Protein AF-A0A182JZA8-F1 (afdb_monomer_lite)

Radius of gyration: 15.11 Å; chains: 1; bounding box: 39×51×24 Å

Organism: NCBI:txid43041

Structure (mmCIF, N/CA/C/O backbone):
data_AF-A0A182JZA8-F1
#
_entry.id   AF-A0A182JZA8-F1
#
loop_
_atom_site.group_PDB
_atom_site.id
_atom_site.type_symbol
_atom_site.label_atom_id
_atom_site.label_alt_id
_atom_site.label_comp_id
_atom_site.label_asym_id
_atom_site.label_entity_id
_atom_site.label_seq_id
_atom_site.pdbx_PDB_ins_code
_atom_site.Cartn_x
_atom_site.Cartn_y
_atom_site.Cartn_z
_atom_site.occupancy
_atom_site.B_iso_or_equiv
_atom_site.auth_seq_id
_atom_site.auth_comp_id
_atom_site.auth_asym_id
_atom_site.auth_atom_id
_atom_site.pdbx_PDB_model_num
ATOM 1 N N . MET A 1 1 ? 7.716 -41.927 -3.309 1.00 45.81 1 MET A N 1
ATOM 2 C CA . MET A 1 1 ? 7.358 -40.690 -4.034 1.00 45.81 1 MET A CA 1
ATOM 3 C C . MET A 1 1 ? 6.932 -39.650 -3.012 1.00 45.81 1 MET A C 1
ATOM 5 O O . MET A 1 1 ? 5.938 -39.854 -2.330 1.00 45.81 1 MET A O 1
ATOM 9 N N . PHE A 1 2 ? 7.755 -38.624 -2.819 1.00 50.25 2 PHE A N 1
ATOM 10 C CA . PHE A 1 2 ? 7.578 -37.602 -1.786 1.00 50.25 2 PHE A CA 1
ATOM 11 C C . PHE A 1 2 ? 6.461 -36.615 -2.162 1.00 50.25 2 PHE A C 1
ATOM 13 O O . PHE A 1 2 ? 6.322 -36.300 -3.346 1.00 50.25 2 PHE A O 1
ATOM 20 N N . PRO A 1 3 ? 5.685 -36.091 -1.199 1.00 53.81 3 PRO A N 1
ATOM 21 C CA . PRO A 1 3 ? 4.770 -34.991 -1.457 1.00 53.81 3 PRO A CA 1
ATOM 22 C C . PRO A 1 3 ? 5.563 -33.680 -1.554 1.00 53.81 3 PRO A C 1
ATOM 24 O O . PRO A 1 3 ? 5.739 -32.989 -0.555 1.00 53.81 3 PRO A O 1
ATOM 27 N N . ASP A 1 4 ? 6.027 -33.299 -2.745 1.00 53.91 4 ASP A N 1
ATOM 28 C CA . ASP A 1 4 ? 6.525 -31.934 -2.975 1.00 53.91 4 ASP A CA 1
ATOM 29 C C . ASP A 1 4 ? 5.341 -30.971 -3.187 1.00 53.91 4 ASP A C 1
ATOM 31 O O . ASP A 1 4 ? 5.064 -30.482 -4.275 1.00 53.91 4 ASP A O 1
ATOM 35 N N . ARG A 1 5 ? 4.573 -30.742 -2.114 1.00 59.31 5 ARG A N 1
ATOM 36 C CA . ARG A 1 5 ? 3.655 -29.594 -1.977 1.00 59.31 5 ARG A CA 1
ATOM 37 C C . ARG A 1 5 ? 4.353 -28.521 -1.147 1.00 59.31 5 ARG A C 1
ATOM 39 O O . ARG A 1 5 ? 3.813 -28.044 -0.149 1.00 59.31 5 ARG A O 1
ATOM 46 N N . SER A 1 6 ? 5.595 -28.211 -1.506 1.00 55.53 6 SER A N 1
ATOM 47 C CA . SER A 1 6 ? 6.457 -27.269 -0.803 1.00 55.53 6 SER A CA 1
ATOM 48 C C . SER A 1 6 ? 5.949 -25.839 -1.002 1.00 55.53 6 SER A C 1
ATOM 50 O O . SER A 1 6 ? 6.403 -25.095 -1.857 1.00 55.53 6 SER A O 1
ATOM 52 N N . ASN A 1 7 ? 4.985 -25.485 -0.148 1.00 54.31 7 ASN A N 1
ATOM 53 C CA . ASN A 1 7 ? 4.805 -24.168 0.447 1.00 54.31 7 ASN A CA 1
ATOM 54 C C . ASN A 1 7 ? 4.729 -22.998 -0.561 1.00 54.31 7 ASN A C 1
ATOM 56 O O . ASN A 1 7 ? 5.777 -22.522 -1.009 1.00 54.31 7 ASN A O 1
ATOM 60 N N . PRO A 1 8 ? 3.531 -22.449 -0.879 1.00 56.06 8 PRO A N 1
ATOM 61 C CA . PRO A 1 8 ? 3.488 -21.154 -1.554 1.00 56.06 8 PRO A CA 1
ATOM 62 C C . PRO A 1 8 ? 4.371 -20.187 -0.751 1.00 56.06 8 PRO A C 1
ATOM 64 O O . PRO A 1 8 ? 4.390 -20.286 0.482 1.00 56.06 8 PRO A O 1
ATOM 67 N N . PRO A 1 9 ? 5.151 -19.294 -1.395 1.00 58.44 9 PRO A N 1
ATOM 68 C CA . PRO A 1 9 ? 5.950 -18.328 -0.649 1.00 58.44 9 PRO A CA 1
ATOM 69 C C . PRO A 1 9 ? 5.006 -17.692 0.367 1.00 58.44 9 PRO A C 1
ATOM 71 O O . PRO A 1 9 ? 3.930 -17.263 -0.035 1.00 58.44 9 PRO A O 1
ATOM 74 N N . PHE A 1 10 ? 5.359 -17.710 1.656 1.00 55.28 10 PHE A N 1
ATOM 75 C CA . PHE A 1 10 ? 4.499 -17.430 2.823 1.00 55.28 10 PHE A CA 1
ATOM 76 C C . PHE A 1 10 ? 3.660 -16.116 2.775 1.00 55.28 10 PHE A C 1
ATOM 78 O O . PHE A 1 10 ? 2.953 -15.804 3.729 1.00 55.28 10 PHE A O 1
ATOM 85 N N . GLY A 1 11 ? 3.699 -15.336 1.686 1.00 54.94 11 GLY A N 1
ATOM 86 C CA . GLY A 1 11 ? 2.846 -14.177 1.394 1.00 54.94 11 GLY A CA 1
ATOM 87 C C . GLY A 1 11 ? 1.936 -14.271 0.150 1.00 54.94 11 GLY A C 1
ATOM 88 O O . GLY A 1 11 ? 1.145 -13.350 -0.066 1.00 54.94 11 GLY A O 1
ATOM 89 N N . ALA A 1 12 ? 2.001 -15.336 -0.658 1.00 56.75 12 ALA A N 1
ATOM 90 C CA . ALA A 1 12 ? 1.106 -15.573 -1.796 1.00 56.75 12 ALA A CA 1
ATOM 91 C C . ALA A 1 12 ? -0.041 -16.477 -1.350 1.00 56.75 12 ALA A C 1
ATOM 93 O O . ALA A 1 12 ? -0.023 -17.695 -1.498 1.00 56.75 12 ALA A O 1
ATOM 94 N N . VAL A 1 13 ? -1.031 -15.861 -0.725 1.00 59.00 13 VAL A N 1
ATOM 95 C CA . VAL A 1 13 ? -2.250 -16.564 -0.348 1.00 59.00 13 VAL A CA 1
ATOM 96 C C . VAL A 1 13 ? -3.108 -16.573 -1.597 1.00 59.00 13 VAL A C 1
ATOM 98 O O . VAL A 1 13 ? -3.597 -15.517 -1.999 1.00 59.00 13 VAL A O 1
ATOM 101 N N . GLU A 1 14 ? -3.184 -17.732 -2.245 1.00 61.72 14 GLU A N 1
ATOM 102 C CA . GLU A 1 14 ? -3.952 -17.977 -3.466 1.00 61.72 14 GLU A CA 1
ATOM 103 C C . GLU A 1 14 ? -5.316 -17.260 -3.374 1.00 61.72 14 GLU A C 1
ATOM 105 O O . GLU A 1 14 ? -6.121 -17.551 -2.490 1.00 61.72 14 GLU A O 1
ATOM 110 N N . GLY A 1 15 ? -5.526 -16.234 -4.207 1.00 70.06 15 GLY A N 1
ATOM 111 C CA . GLY A 1 15 ? -6.780 -15.470 -4.266 1.00 70.06 15 GLY A CA 1
ATOM 112 C C . GLY A 1 15 ? -6.867 -14.163 -3.462 1.00 70.06 15 GLY A C 1
ATOM 113 O O . GLY A 1 15 ? -7.930 -13.548 -3.461 1.00 70.06 15 GLY A O 1
ATOM 114 N N . ARG A 1 16 ? -5.805 -13.687 -2.793 1.00 81.25 16 ARG A N 1
ATOM 115 C CA . ARG A 1 16 ? -5.794 -12.319 -2.228 1.00 81.25 16 ARG A CA 1
ATOM 116 C C . ARG A 1 16 ? -5.193 -11.311 -3.204 1.00 81.25 16 ARG A C 1
ATOM 118 O O . ARG A 1 16 ? -4.037 -11.438 -3.599 1.00 81.25 16 ARG A O 1
ATOM 125 N N . GLU A 1 17 ? -5.958 -10.269 -3.524 1.00 89.00 17 GLU A N 1
ATOM 126 C CA . GLU A 1 17 ? -5.520 -9.126 -4.326 1.00 89.00 17 GLU A CA 1
ATOM 127 C C . GLU A 1 17 ? -5.693 -7.808 -3.565 1.00 89.00 17 GLU A C 1
ATOM 129 O O . GLU A 1 17 ? -6.637 -7.607 -2.799 1.00 89.00 17 GLU A O 1
ATOM 134 N N . CYS A 1 18 ? -4.739 -6.897 -3.742 1.00 89.75 18 CYS A N 1
ATOM 135 C CA . CYS A 1 18 ? -4.847 -5.553 -3.195 1.00 89.75 18 CYS A CA 1
ATOM 136 C C . CYS A 1 18 ? -5.924 -4.773 -3.953 1.00 89.75 18 CYS A C 1
ATOM 138 O O . CYS A 1 18 ? -5.739 -4.498 -5.134 1.00 89.75 18 CYS A O 1
ATOM 140 N N . VAL A 1 19 ? -6.965 -4.298 -3.268 1.00 90.75 19 VAL A N 1
ATOM 141 C CA . VAL A 1 19 ? -8.042 -3.515 -3.909 1.00 90.75 19 VAL A CA 1
ATOM 142 C C . VAL A 1 19 ? -7.561 -2.188 -4.493 1.00 90.75 19 VAL A C 1
ATOM 144 O O . VAL A 1 19 ? -8.200 -1.620 -5.370 1.00 90.75 19 VAL A O 1
ATOM 147 N N . ASN A 1 20 ? -6.421 -1.673 -4.018 1.00 89.50 20 ASN A N 1
ATOM 148 C CA . ASN A 1 20 ? -5.858 -0.446 -4.557 1.00 89.50 20 ASN A CA 1
ATOM 149 C C . ASN A 1 20 ? -5.001 -0.696 -5.799 1.00 89.50 20 ASN A C 1
ATOM 151 O O . ASN A 1 20 ? -5.150 0.048 -6.749 1.00 89.50 20 ASN A O 1
ATOM 155 N N . CYS A 1 21 ? -4.114 -1.697 -5.816 1.00 87.81 21 CYS A N 1
ATOM 156 C CA . CYS A 1 21 ? -3.130 -1.856 -6.899 1.00 87.81 21 CYS A CA 1
ATOM 157 C C . CYS A 1 21 ? -3.149 -3.200 -7.635 1.00 87.81 21 CYS A C 1
ATOM 159 O O . CYS A 1 21 ? -2.298 -3.418 -8.496 1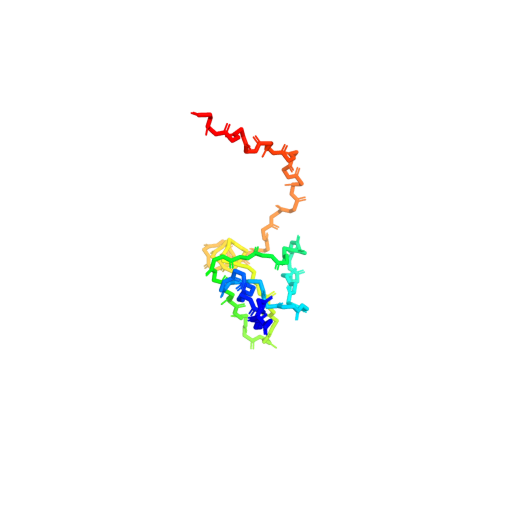.00 87.81 21 CYS A O 1
ATOM 161 N N . GLY A 1 22 ? -4.052 -4.112 -7.275 1.00 87.88 22 GLY A N 1
ATOM 162 C CA . GLY A 1 22 ? -4.140 -5.460 -7.842 1.00 87.88 22 GLY A CA 1
ATOM 163 C C . GLY A 1 22 ? -2.944 -6.361 -7.518 1.00 87.88 22 GLY A C 1
ATOM 164 O O . GLY A 1 22 ? -2.769 -7.401 -8.141 1.00 87.88 22 GLY A O 1
ATOM 165 N N . ALA A 1 23 ? -2.071 -5.974 -6.578 1.00 86.12 23 ALA A N 1
ATOM 166 C CA . ALA A 1 23 ? -0.946 -6.818 -6.186 1.00 86.12 23 ALA A CA 1
ATOM 167 C C . ALA A 1 23 ? -1.460 -8.125 -5.577 1.00 86.12 23 ALA A C 1
ATOM 169 O O . ALA A 1 23 ? -2.201 -8.085 -4.600 1.00 86.12 23 ALA A O 1
ATOM 170 N N . THR A 1 24 ? -1.018 -9.252 -6.132 1.00 86.50 24 THR A N 1
ATOM 171 C CA . THR A 1 24 ? -1.318 -10.616 -5.662 1.00 86.50 24 THR A CA 1
ATOM 172 C C . THR A 1 24 ? -0.223 -11.192 -4.761 1.00 86.50 24 THR A C 1
ATOM 174 O O . THR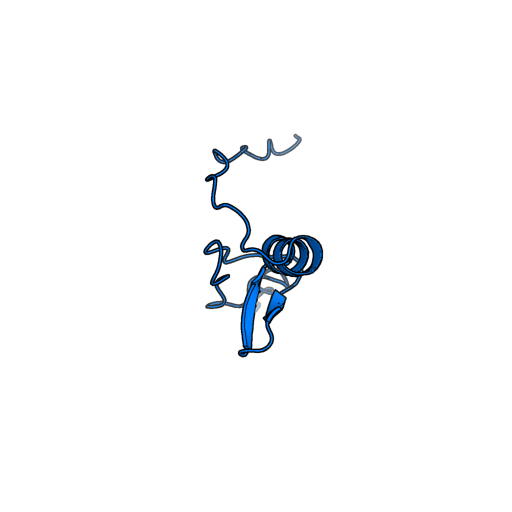 A 1 24 ? -0.362 -12.272 -4.197 1.00 86.50 24 THR A O 1
ATOM 177 N N . SER A 1 25 ? 0.885 -10.464 -4.606 1.00 81.50 25 SER A N 1
ATOM 178 C CA . SER A 1 25 ? 1.990 -10.807 -3.716 1.00 81.50 25 SER A CA 1
ATOM 179 C C . SER A 1 25 ? 2.418 -9.573 -2.934 1.00 81.50 25 SER A C 1
ATOM 181 O O . SER A 1 25 ? 2.554 -8.475 -3.480 1.00 81.50 25 SER A O 1
ATOM 183 N N . THR A 1 26 ? 2.598 -9.742 -1.630 1.00 84.94 26 THR A N 1
ATOM 184 C CA . THR A 1 26 ? 3.039 -8.688 -0.715 1.00 84.94 26 THR A CA 1
ATOM 185 C C . THR A 1 26 ? 3.692 -9.331 0.505 1.00 84.94 26 THR A C 1
ATOM 187 O O . THR A 1 26 ? 3.234 -10.385 0.945 1.00 84.94 26 THR A O 1
ATOM 190 N N . PRO A 1 27 ? 4.732 -8.714 1.095 1.00 85.81 27 PRO A N 1
ATOM 191 C CA . PRO A 1 27 ? 5.355 -9.236 2.314 1.00 85.81 27 PRO A CA 1
ATOM 192 C C . PRO A 1 27 ? 4.414 -9.195 3.526 1.00 85.81 27 PRO A C 1
ATOM 194 O O . PRO A 1 27 ? 4.574 -9.967 4.462 1.00 85.81 27 PRO A O 1
ATOM 197 N N . LEU A 1 28 ? 3.434 -8.286 3.516 1.00 87.62 28 LEU A N 1
ATOM 198 C CA . LEU A 1 28 ? 2.415 -8.172 4.553 1.00 87.62 28 LEU A CA 1
ATOM 199 C C . LEU A 1 28 ? 1.097 -7.714 3.931 1.00 87.62 28 LEU A C 1
ATOM 201 O O . LEU A 1 28 ? 1.066 -6.747 3.162 1.00 87.62 28 LEU A O 1
ATOM 205 N N . TRP A 1 29 ? 0.015 -8.401 4.276 1.00 89.50 29 TRP A N 1
ATOM 206 C CA . TRP A 1 29 ? -1.343 -7.975 3.959 1.00 89.50 29 TRP A CA 1
ATOM 207 C C . TRP A 1 29 ? -1.861 -7.065 5.067 1.00 89.50 29 TRP A C 1
ATOM 209 O O . TRP A 1 29 ? -1.743 -7.378 6.249 1.00 89.50 29 TRP A O 1
ATOM 219 N N . ARG A 1 30 ? -2.440 -5.933 4.680 1.00 92.06 30 ARG A N 1
ATOM 220 C CA . ARG A 1 30 ? -3.123 -4.995 5.572 1.00 92.06 30 ARG A CA 1
ATOM 221 C C . ARG A 1 30 ? -4.621 -5.037 5.284 1.00 92.06 30 ARG A C 1
ATOM 223 O O . ARG A 1 30 ? -5.022 -5.390 4.177 1.00 92.06 30 ARG A O 1
ATOM 230 N N . ARG A 1 31 ? -5.429 -4.674 6.278 1.00 90.69 31 ARG A N 1
ATOM 231 C CA . ARG A 1 31 ? -6.864 -4.425 6.118 1.00 90.69 31 ARG A CA 1
ATOM 232 C C . ARG A 1 31 ? -7.158 -2.974 6.452 1.00 90.69 31 ARG A C 1
ATOM 234 O O . ARG A 1 31 ? -6.541 -2.439 7.374 1.00 90.69 31 ARG A O 1
ATOM 241 N N . ASP A 1 32 ? -8.047 -2.344 5.700 1.00 85.12 32 ASP A N 1
ATOM 242 C CA . ASP A 1 32 ? -8.609 -1.053 6.091 1.00 85.12 32 ASP A CA 1
ATOM 243 C C . ASP A 1 32 ? -9.813 -1.241 7.038 1.00 85.12 32 ASP A C 1
ATOM 245 O O . ASP A 1 32 ? -10.190 -2.370 7.360 1.00 85.12 32 ASP A O 1
ATOM 249 N N . GLY A 1 33 ? -10.409 -0.136 7.499 1.00 84.00 33 GLY A N 1
ATOM 250 C CA . GLY A 1 33 ? -11.537 -0.154 8.440 1.00 84.00 33 GLY A CA 1
ATOM 251 C C . GLY A 1 33 ? -12.809 -0.825 7.907 1.00 84.00 33 GLY A C 1
ATOM 252 O O . GLY A 1 33 ? -13.636 -1.259 8.700 1.00 84.00 33 GLY A O 1
ATOM 253 N N . THR A 1 34 ? -12.948 -0.961 6.586 1.00 85.69 34 THR A N 1
ATOM 254 C CA . THR A 1 34 ? -14.053 -1.676 5.922 1.00 85.69 34 THR A CA 1
ATOM 255 C C . THR A 1 34 ? -13.744 -3.153 5.657 1.00 85.69 34 THR A C 1
ATOM 257 O O . THR A 1 34 ? -14.621 -3.913 5.257 1.00 85.69 34 THR A O 1
ATOM 260 N N . GLY A 1 35 ? -12.509 -3.592 5.925 1.00 85.38 35 GLY A N 1
ATOM 261 C CA . GLY A 1 35 ? -12.088 -4.983 5.791 1.00 85.38 35 GLY A CA 1
ATOM 262 C C . GLY A 1 35 ? -11.497 -5.364 4.430 1.00 85.38 35 GLY A C 1
ATOM 263 O O . GLY A 1 35 ? -11.150 -6.540 4.261 1.00 85.38 35 GLY A O 1
ATOM 264 N N . HIS A 1 36 ? -11.316 -4.422 3.494 1.00 89.31 36 HIS A N 1
ATOM 265 C CA . HIS A 1 36 ? -10.666 -4.704 2.216 1.00 89.31 36 HIS A CA 1
ATOM 266 C C . HIS A 1 36 ? -9.178 -5.006 2.384 1.00 89.31 36 HIS A C 1
ATOM 268 O O . HIS A 1 36 ? -8.487 -4.488 3.264 1.00 89.31 36 HIS A O 1
ATOM 274 N N . TYR A 1 37 ? -8.659 -5.852 1.495 1.00 91.00 37 TYR A N 1
ATOM 275 C CA . TYR A 1 37 ? -7.248 -6.207 1.488 1.00 91.00 37 TYR A CA 1
ATOM 276 C C . TYR A 1 37 ? -6.416 -5.155 0.763 1.00 91.00 37 TYR A C 1
ATOM 278 O O . TYR A 1 37 ? -6.645 -4.827 -0.401 1.00 91.00 37 TYR A O 1
ATOM 286 N N . LEU A 1 38 ? -5.376 -4.681 1.440 1.00 91.56 38 LEU A N 1
ATOM 287 C CA . LEU A 1 38 ? -4.359 -3.800 0.889 1.00 91.56 38 LEU A CA 1
ATOM 288 C C . LEU A 1 38 ? -2.993 -4.478 0.990 1.00 91.56 38 LEU A C 1
ATOM 290 O O . LEU A 1 38 ? -2.661 -5.108 1.996 1.00 91.56 38 LEU A O 1
ATOM 294 N N . CYS A 1 39 ? -2.156 -4.317 -0.032 1.00 92.69 39 CYS A N 1
ATOM 295 C CA . CYS A 1 39 ? -0.749 -4.682 0.092 1.00 92.69 39 CYS A CA 1
ATOM 296 C C . CYS A 1 39 ? -0.038 -3.728 1.062 1.00 92.69 39 CYS A C 1
ATOM 298 O O . CYS A 1 39 ? -0.521 -2.627 1.349 1.00 92.69 39 CYS A O 1
ATOM 300 N N . ASN A 1 40 ? 1.145 -4.122 1.537 1.00 92.81 40 ASN A N 1
ATOM 301 C CA . ASN A 1 40 ? 1.878 -3.353 2.539 1.00 92.81 40 ASN A CA 1
ATOM 302 C C . ASN A 1 40 ? 2.120 -1.904 2.087 1.00 92.81 40 ASN A C 1
ATOM 304 O O . ASN A 1 40 ? 1.873 -0.973 2.847 1.00 92.81 40 ASN A O 1
ATOM 308 N N . ALA A 1 41 ? 2.530 -1.713 0.830 1.00 90.94 41 ALA A N 1
ATOM 309 C CA . ALA A 1 41 ? 2.800 -0.391 0.274 1.00 90.94 41 ALA A CA 1
ATOM 310 C C . ALA A 1 41 ? 1.542 0.489 0.189 1.00 90.94 41 ALA A C 1
ATOM 312 O O . ALA A 1 41 ? 1.603 1.669 0.522 1.00 90.94 41 ALA A O 1
ATOM 313 N N . CYS A 1 42 ? 0.401 -0.068 -0.234 1.00 91.69 42 CYS A N 1
ATOM 314 C CA . CYS A 1 42 ? -0.834 0.708 -0.376 1.00 91.69 42 CYS A CA 1
ATOM 315 C C . CYS A 1 42 ? -1.436 1.065 0.984 1.00 91.69 42 CYS A C 1
ATOM 317 O O . CYS A 1 42 ? -1.852 2.201 1.181 1.00 91.69 42 CYS A O 1
ATOM 319 N N . GLY A 1 43 ? -1.424 0.129 1.938 1.00 92.94 43 GLY A N 1
ATOM 320 C CA . GLY A 1 43 ? -1.923 0.396 3.287 1.00 92.94 43 GLY A CA 1
ATOM 321 C C . GLY A 1 43 ? -1.068 1.413 4.048 1.00 92.94 43 GLY A C 1
ATOM 322 O O . GLY A 1 43 ? -1.614 2.259 4.749 1.00 92.94 43 GLY A O 1
ATOM 323 N N . LEU A 1 44 ? 0.261 1.376 3.887 1.00 92.75 44 LEU A N 1
ATOM 324 C CA . LEU A 1 44 ? 1.144 2.389 4.475 1.00 92.75 44 LEU A CA 1
ATOM 325 C C . LEU A 1 44 ? 0.940 3.765 3.837 1.00 92.75 44 LEU A C 1
ATOM 327 O O . LEU A 1 44 ? 0.814 4.744 4.564 1.00 92.75 44 LEU A O 1
ATOM 331 N N . TYR A 1 45 ? 0.844 3.830 2.505 1.00 92.44 45 TYR A N 1
ATOM 332 C CA . TYR A 1 45 ? 0.599 5.088 1.799 1.00 92.44 45 TYR A CA 1
ATOM 333 C C . TYR A 1 45 ? -0.722 5.728 2.238 1.00 92.44 45 TYR A C 1
ATOM 335 O O . TYR A 1 45 ? -0.745 6.898 2.600 1.00 92.44 45 TYR A O 1
ATOM 343 N N . TYR A 1 46 ? -1.803 4.944 2.300 1.00 91.00 46 TYR A N 1
ATOM 344 C CA . TYR A 1 46 ? -3.098 5.435 2.769 1.00 91.00 46 TYR A CA 1
ATOM 345 C C . TYR A 1 46 ? -3.033 5.955 4.209 1.00 91.00 46 TYR A C 1
ATOM 347 O O . TYR A 1 46 ? -3.549 7.029 4.500 1.00 91.00 46 TYR A O 1
ATOM 355 N N . LYS A 1 47 ? -2.341 5.238 5.105 1.00 88.12 47 LYS A N 1
ATOM 356 C CA . LYS A 1 47 ? -2.180 5.659 6.503 1.00 88.12 47 LYS A CA 1
ATOM 357 C C . LYS A 1 47 ? -1.390 6.967 6.646 1.00 88.12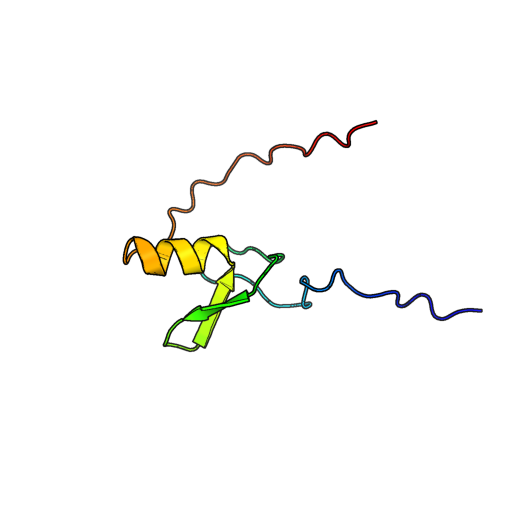 47 LYS A C 1
ATOM 359 O O . LYS A 1 47 ? -1.686 7.743 7.544 1.00 88.12 47 LYS A O 1
ATOM 364 N N . MET A 1 48 ? -0.377 7.184 5.808 1.00 89.50 48 MET A N 1
ATOM 365 C CA . MET A 1 48 ? 0.501 8.358 5.892 1.00 89.50 48 MET A CA 1
ATOM 366 C C . MET A 1 48 ? -0.074 9.585 5.178 1.00 89.50 48 MET A C 1
ATOM 368 O O . MET A 1 48 ? 0.075 10.697 5.671 1.00 89.50 48 MET A O 1
ATOM 372 N N . ASN A 1 49 ? -0.723 9.388 4.030 1.00 90.69 49 ASN A N 1
ATOM 373 C CA . ASN A 1 49 ? -1.174 10.473 3.158 1.00 90.69 49 ASN A CA 1
ATOM 374 C C . ASN A 1 49 ? -2.684 10.732 3.240 1.00 90.69 49 ASN A C 1
ATOM 376 O O . ASN A 1 49 ? -3.154 11.718 2.683 1.00 90.69 49 ASN A O 1
ATOM 380 N N . GLY A 1 50 ? -3.459 9.839 3.862 1.00 88.00 50 GLY A N 1
ATOM 381 C CA . GLY A 1 50 ? -4.924 9.919 3.881 1.00 88.00 50 GLY A CA 1
ATOM 382 C C . GLY A 1 50 ? -5.580 9.708 2.511 1.00 88.00 50 GLY A C 1
ATOM 383 O O . GLY A 1 50 ? -6.770 9.958 2.357 1.00 88.00 50 GLY A O 1
ATOM 384 N N . GLN A 1 51 ? -4.817 9.272 1.503 1.00 87.25 51 GLN A N 1
ATOM 385 C CA . GLN A 1 51 ? -5.278 9.092 0.126 1.00 87.25 51 GLN A CA 1
ATOM 386 C C . GLN A 1 51 ? -4.760 7.780 -0.463 1.00 87.25 51 GLN A C 1
ATOM 388 O O . GLN A 1 51 ? -3.745 7.231 -0.033 1.00 87.25 51 GLN A O 1
ATOM 393 N N . ASN A 1 52 ? -5.459 7.262 -1.470 1.00 83.00 52 ASN A N 1
ATOM 394 C CA . ASN A 1 52 ? -5.063 6.057 -2.189 1.00 83.00 52 ASN A CA 1
ATOM 395 C C . ASN A 1 52 ? -3.743 6.251 -2.948 1.00 83.00 52 ASN A C 1
ATOM 397 O O . ASN A 1 52 ? -3.490 7.307 -3.527 1.00 83.00 52 ASN A O 1
ATOM 401 N N . ARG A 1 53 ? -2.911 5.201 -2.986 1.00 83.56 53 ARG A N 1
ATOM 402 C CA . ARG A 1 53 ? -1.629 5.246 -3.695 1.00 83.56 53 ARG A CA 1
ATOM 403 C C . ARG A 1 53 ? -1.882 5.435 -5.195 1.00 83.56 53 ARG A C 1
ATOM 405 O O . ARG A 1 53 ? -2.612 4.624 -5.771 1.00 83.56 53 ARG A O 1
ATOM 412 N N . PRO A 1 54 ? -1.281 6.449 -5.847 1.00 84.44 54 PRO A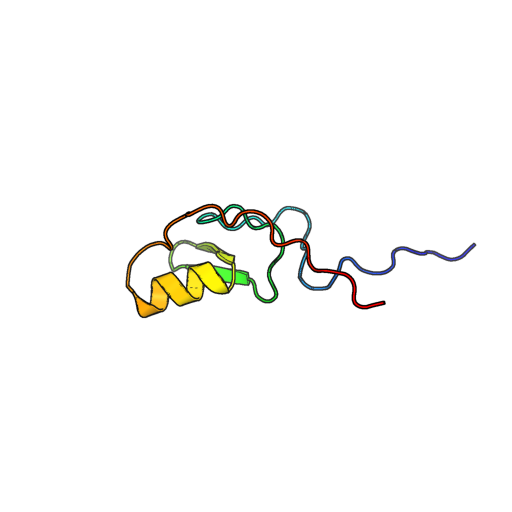 N 1
ATOM 413 C CA . PRO A 1 54 ? -1.457 6.644 -7.277 1.00 84.44 54 PRO A CA 1
ATOM 414 C C . PRO A 1 54 ? -0.899 5.434 -8.031 1.00 84.44 54 PRO A C 1
ATOM 416 O O . PRO A 1 54 ? 0.258 5.038 -7.856 1.00 84.44 54 PRO A O 1
ATOM 419 N N . LEU A 1 55 ? -1.738 4.834 -8.874 1.00 75.00 55 LEU A N 1
ATOM 420 C CA . LEU A 1 55 ? -1.412 3.648 -9.666 1.00 75.00 55 LEU A CA 1
ATOM 421 C C . LEU A 1 55 ? -0.659 4.031 -10.934 1.00 75.00 55 LEU A C 1
ATOM 423 O O . LEU A 1 55 ? -1.068 3.724 -12.052 1.00 75.00 55 LEU A O 1
ATOM 427 N N . ILE A 1 56 ? 0.475 4.703 -10.768 1.00 70.69 56 ILE A N 1
ATOM 428 C CA . ILE A 1 56 ? 1.424 4.850 -11.863 1.00 70.69 56 ILE A CA 1
ATOM 429 C C . ILE A 1 56 ? 2.061 3.474 -12.022 1.00 70.69 56 ILE A C 1
ATOM 431 O O . ILE A 1 56 ? 2.872 3.074 -11.188 1.00 70.69 56 ILE A O 1
ATOM 435 N N . LYS A 1 57 ? 1.631 2.715 -13.038 1.00 57.78 57 LYS A N 1
ATOM 436 C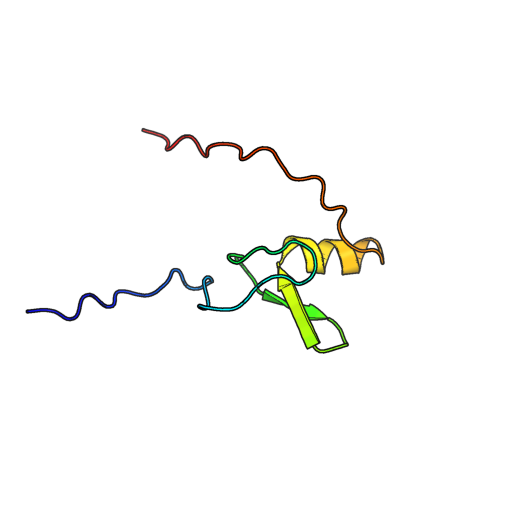 CA . LYS A 1 57 ? 2.164 1.380 -13.344 1.00 57.78 57 LYS A CA 1
ATOM 437 C C . LYS A 1 57 ? 3.69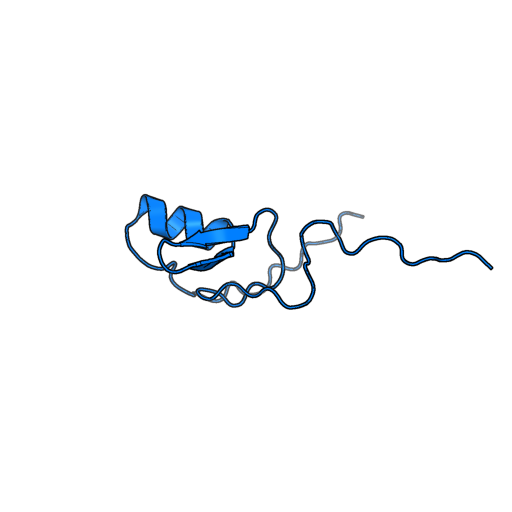3 1.483 -13.425 1.00 57.78 57 LYS A C 1
ATOM 439 O O . LYS A 1 57 ? 4.192 2.078 -14.383 1.00 57.78 57 LYS A O 1
ATOM 444 N N . PRO A 1 58 ? 4.465 0.932 -12.471 1.00 52.62 58 PRO A N 1
ATOM 445 C CA . PRO A 1 58 ? 5.900 0.889 -12.656 1.00 52.62 58 PRO A CA 1
ATOM 446 C C . PRO A 1 58 ? 6.152 -0.053 -13.836 1.00 52.62 58 PRO A C 1
ATOM 448 O O . PRO A 1 58 ? 5.731 -1.212 -13.802 1.00 52.62 58 PRO A O 1
ATOM 451 N N . LYS A 1 59 ? 6.809 0.435 -14.901 1.00 46.84 59 LYS A N 1
ATOM 452 C CA . LYS A 1 59 ? 7.399 -0.450 -15.918 1.00 46.84 59 LYS A CA 1
ATOM 453 C C . LYS A 1 59 ? 8.187 -1.497 -15.144 1.00 46.84 59 LYS A C 1
ATOM 455 O O . LYS A 1 59 ? 9.069 -1.116 -14.376 1.00 46.84 59 LYS A O 1
ATOM 460 N N . ARG A 1 60 ? 7.803 -2.774 -15.278 1.00 54.12 60 ARG A N 1
ATOM 461 C CA . ARG A 1 60 ? 8.431 -3.918 -14.604 1.00 54.12 60 ARG A CA 1
ATOM 462 C C . ARG A 1 60 ? 9.945 -3.718 -14.647 1.00 54.12 60 ARG A C 1
ATOM 464 O O . ARG A 1 60 ? 10.553 -3.903 -15.697 1.00 54.12 60 ARG A O 1
ATOM 471 N N . ARG A 1 61 ? 10.557 -3.300 -13.536 1.00 57.59 61 ARG A N 1
ATOM 472 C CA . ARG A 1 61 ? 12.006 -3.384 -13.412 1.00 57.59 61 ARG A CA 1
ATOM 473 C C . ARG A 1 61 ? 12.277 -4.870 -13.294 1.00 57.59 61 ARG A C 1
ATOM 475 O O . ARG A 1 61 ? 11.969 -5.468 -12.266 1.00 57.59 61 ARG A O 1
ATOM 482 N N . LEU A 1 62 ? 12.736 -5.456 -14.398 1.00 60.81 62 LEU A N 1
ATOM 483 C CA . LEU A 1 62 ? 13.335 -6.780 -14.421 1.00 60.81 62 LEU A CA 1
ATOM 484 C C . LEU A 1 62 ? 14.330 -6.804 -13.261 1.00 60.81 62 LEU A C 1
ATOM 486 O O . LEU A 1 62 ? 15.307 -6.058 -13.263 1.00 60.81 62 LEU A O 1
ATOM 490 N N . VAL A 1 63 ? 14.021 -7.575 -12.222 1.00 55.47 63 VAL A N 1
ATOM 491 C CA . VAL A 1 63 ? 15.000 -7.889 -11.190 1.00 55.47 63 VAL A CA 1
ATOM 492 C C . VAL A 1 63 ? 16.052 -8.706 -11.921 1.00 55.47 63 VAL A C 1
ATOM 494 O O . VAL A 1 63 ? 15.820 -9.876 -12.223 1.00 55.47 63 VAL A O 1
ATOM 497 N N . SER A 1 64 ? 17.158 -8.063 -12.298 1.00 58.78 64 SER A N 1
ATOM 498 C CA . SER A 1 64 ? 18.333 -8.759 -12.802 1.00 58.78 64 SER A CA 1
ATOM 499 C C . SER A 1 64 ? 18.717 -9.770 -11.734 1.00 58.78 64 SER A C 1
ATOM 501 O O . SER A 1 64 ? 19.152 -9.393 -10.645 1.00 58.78 64 SER A O 1
ATOM 503 N N . LYS A 1 65 ? 18.470 -11.051 -12.022 1.00 46.69 65 LYS A N 1
ATOM 504 C CA . LYS A 1 65 ? 19.002 -12.160 -11.239 1.00 46.69 65 LYS A CA 1
ATOM 505 C C . LYS A 1 65 ? 20.509 -11.942 -11.203 1.00 46.69 65 LYS A C 1
ATOM 507 O O . LYS A 1 65 ? 21.150 -11.947 -12.251 1.00 46.69 65 LYS A O 1
ATOM 512 N N . LYS A 1 66 ? 21.032 -11.621 -10.021 1.00 52.84 66 LYS A N 1
ATOM 513 C CA . LYS A 1 66 ? 22.468 -11.498 -9.805 1.00 52.84 66 LYS A CA 1
ATOM 514 C C . LYS A 1 66 ? 23.041 -12.900 -10.022 1.00 52.84 66 LYS A C 1
ATOM 516 O O . LYS A 1 66 ? 22.629 -13.818 -9.314 1.00 52.84 66 LYS A O 1
ATOM 521 N N . LEU A 1 67 ? 23.822 -13.030 -11.096 1.00 53.25 67 LEU A N 1
ATOM 522 C CA . LEU A 1 67 ? 24.595 -14.221 -11.441 1.00 53.25 67 LEU A CA 1
ATOM 523 C C . LEU A 1 67 ? 25.602 -14.519 -10.324 1.00 53.25 67 LEU A C 1
ATOM 525 O O . LEU A 1 67 ? 26.088 -13.530 -9.720 1.00 53.25 67 LEU A O 1
#

Secondary structure (DSSP, 8-state):
---------TT--TT---TTT--S--SSEEE-TT--EEEHHHHHHHHHHSSPPP-------------

InterPro domains:
  IPR000679 Zinc finger, GATA-type [PF00320] (18-51)
  IPR000679 Zinc finger, GATA-type [PR00619] (14-31)
  IPR000679 Zinc finger, GATA-type [PR00619] (32-49)
  IPR000679 Zinc finger, GATA-type [PS00344] (18-42)
  IPR000679 Zinc finger, GATA-type [PS50114] (12-66)
  IPR000679 Zinc finger, GATA-type [SM00401] (12-62)
  IPR000679 Zinc finger, GATA-type [cd00202] (17-61)
  IPR013088 Zinc finger, NHR/GATA-type [G3DSA:3.30.50.10] (11-62)
  IPR039355 Transcription factor GATA [PTHR10071] (14-62)

Foldseek 3Di:
DDPPPPDDPPFQPPPAAAPQARDNGAPDWDADPVGHTHHPVQVVCCVVPVDGDPHPPPPPPPPPPDD

Sequence (67 aa):
MFPDRSNPPFGAVEGRECVNCGATSTPLWRRDGTGHYLCNACGLYYKMNGQNRPLIKPKRRLVSKKL

pLDDT: mean 75.11, std 16.35, range [45.81, 92.94]